Protein AF-A0AA40D146-F1 (afdb_monomer_lite)

Sequence (175 aa):
ENCFEEGPGHKHAVRRCFSRHPIPEIGFNPYRAQSDTSTKKLIKQPDTRPISQERLVTEAKGIYAGLVMVENKCIEVDNARNTQTGPNNTKLNNEQWQALIALHRTLLQEHHGFFLASQHPSASPALRRLASKYAIPARMWRQGIHSFLKLLRHRLPASLEHIYISPTSSVPLWQ

Foldseek 3Di:
DDPDDDDPDDPPLQPPPVDDDDDPPPDDDPDDDDDDPDPPPPDPPDPCDDDAQVNLSVNLVSLVVQLVVLLVVLVVVLVVLVVCLPPNNPDDDPVSVVVNVVSLVSNLVSLVSNQCSQPPPNYDPVSVCVNVVVVSVVSCCPRNPPSVVVSVVSNPPVPVVVVPPDPDDDDDDDD

pLDDT: mean 73.31, std 23.23, range [32.09, 97.44]

Organism: NCBI:txid92897

InterPro domains:
  IPR011990 Tetratricopeptide-like helical domain superfamily [SSF48452] (40-157)

Radius of gyration: 25.8 Å; chains: 1; bounding box: 73×67×61 Å

Secondary structure (DSSP, 8-state):
--S----S--SSGGGSSS---PPP------------------PPPP--PPPPHHHHHHHHHHHHHHHHHHHHHHHHHHHHHHHT-SSS--PPPHHHHHHHHHHHHHHHHHHHHHHHHHT-TT--HHHHHHHHHTTHHHHIIIIIIIHHHHHHHHHSGGGTTTTS----S------

Structure (mmCIF, N/CA/C/O backb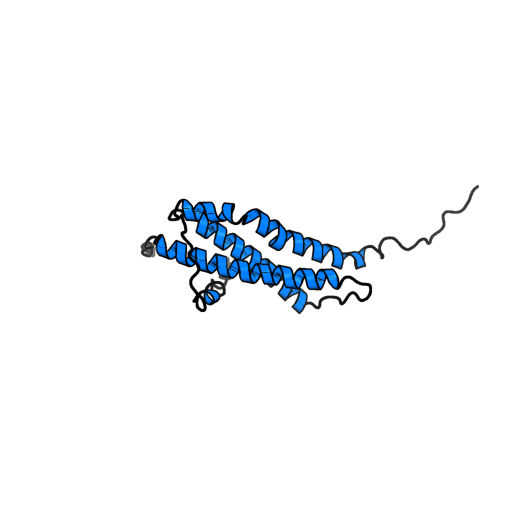one):
data_AF-A0AA40D146-F1
#
_entry.id   AF-A0AA40D146-F1
#
loop_
_atom_site.group_PDB
_atom_site.id
_atom_site.type_symbol
_atom_site.label_atom_id
_atom_site.label_alt_id
_atom_site.label_comp_id
_atom_site.label_asym_id
_atom_site.label_entity_id
_atom_site.label_seq_id
_atom_site.pdbx_PDB_ins_code
_atom_site.Cartn_x
_atom_site.Cartn_y
_atom_site.Cartn_z
_atom_site.occupancy
_atom_site.B_iso_or_equiv
_atom_site.auth_seq_id
_atom_site.auth_comp_id
_atom_site.auth_asym_id
_atom_site.auth_atom_id
_atom_site.pdbx_PDB_model_num
ATOM 1 N N . GLU A 1 1 ? -22.334 -4.235 12.662 1.00 37.56 1 GLU A N 1
ATOM 2 C CA . GLU A 1 1 ? -21.363 -4.267 11.549 1.00 37.56 1 GLU A CA 1
ATOM 3 C C . GLU A 1 1 ? -21.419 -2.962 10.741 1.00 37.56 1 GLU A C 1
ATOM 5 O O . GLU A 1 1 ? -22.249 -2.124 11.050 1.00 37.56 1 GLU A O 1
ATOM 10 N N . ASN A 1 2 ? -20.514 -2.783 9.772 1.00 41.66 2 ASN A N 1
ATOM 11 C CA . ASN A 1 2 ? -20.407 -1.671 8.804 1.00 41.66 2 ASN A CA 1
ATOM 12 C C . ASN A 1 2 ? -19.961 -0.290 9.332 1.00 41.66 2 ASN A C 1
ATOM 14 O O . ASN A 1 2 ? -20.716 0.671 9.382 1.00 41.66 2 ASN A O 1
ATOM 18 N N . CYS A 1 3 ? -18.661 -0.133 9.618 1.00 43.91 3 CYS A N 1
ATOM 19 C CA . CYS A 1 3 ? -18.059 1.197 9.848 1.00 43.91 3 CYS A CA 1
ATOM 20 C C . CYS A 1 3 ? -17.834 2.016 8.554 1.00 43.91 3 CYS A C 1
ATOM 22 O O . CYS A 1 3 ? -17.301 3.131 8.598 1.00 43.91 3 CYS A O 1
ATOM 24 N N . PHE A 1 4 ? -18.168 1.467 7.387 1.00 49.00 4 PHE A N 1
ATOM 25 C CA . PHE A 1 4 ? -17.732 1.994 6.101 1.00 49.00 4 PHE A CA 1
ATOM 26 C C . PHE A 1 4 ? -18.798 1.766 5.026 1.00 49.00 4 PHE A C 1
ATOM 28 O O . PHE A 1 4 ? -18.594 1.017 4.084 1.00 49.00 4 PHE A O 1
ATOM 35 N N . GLU A 1 5 ? -19.958 2.392 5.203 1.00 38.81 5 GLU A N 1
ATOM 36 C CA . GLU A 1 5 ? -20.894 2.590 4.093 1.00 38.81 5 GLU A CA 1
ATOM 37 C C . GLU A 1 5 ? -20.247 3.561 3.088 1.00 38.81 5 GLU A C 1
ATOM 39 O O . GLU A 1 5 ? -19.738 4.621 3.477 1.00 38.81 5 GLU A O 1
ATOM 44 N N . GLU A 1 6 ? -20.178 3.151 1.819 1.00 40.06 6 GLU A N 1
ATOM 45 C CA . GLU A 1 6 ? -19.564 3.910 0.728 1.00 40.06 6 GLU A CA 1
ATOM 46 C C . GLU A 1 6 ? -20.511 5.020 0.251 1.00 40.06 6 GLU A C 1
ATOM 48 O O . GLU A 1 6 ? -21.532 4.764 -0.380 1.00 40.06 6 GLU A O 1
ATOM 53 N N . GLY A 1 7 ? -20.172 6.272 0.565 1.00 35.50 7 GLY A N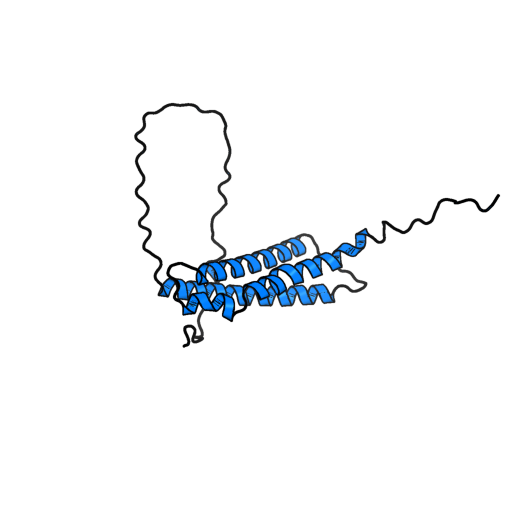 1
ATOM 54 C CA . GLY A 1 7 ? -20.853 7.462 0.053 1.00 35.50 7 GLY A CA 1
ATOM 55 C C . GLY A 1 7 ? -20.012 8.180 -1.014 1.00 35.50 7 GLY A C 1
ATOM 56 O O . GLY A 1 7 ? -18.784 8.240 -0.887 1.00 35.50 7 GLY A O 1
ATOM 57 N N . PRO A 1 8 ? -20.624 8.767 -2.059 1.00 41.94 8 PRO A N 1
ATOM 58 C CA . PRO A 1 8 ? -19.888 9.392 -3.149 1.00 41.94 8 PRO A CA 1
ATOM 59 C C . PRO A 1 8 ? -19.471 10.815 -2.759 1.00 41.94 8 PRO A C 1
ATOM 61 O O . PRO A 1 8 ? -20.278 11.741 -2.790 1.00 41.94 8 PRO A O 1
ATOM 64 N N . GLY A 1 9 ? -18.198 11.034 -2.414 1.00 45.12 9 GLY A N 1
ATOM 65 C CA . GLY A 1 9 ? -17.725 12.409 -2.216 1.00 45.12 9 GLY A CA 1
ATOM 66 C C . GLY A 1 9 ? -16.402 12.598 -1.487 1.00 45.12 9 GLY A C 1
ATOM 67 O O . GLY A 1 9 ? -16.356 13.326 -0.502 1.00 45.12 9 GLY A O 1
ATOM 68 N N . HIS A 1 10 ? -15.295 12.031 -1.971 1.00 45.38 10 HIS A N 1
ATOM 69 C CA . HIS A 1 10 ? -13.985 12.217 -1.324 1.00 45.38 10 HIS A CA 1
ATOM 70 C C . HIS A 1 10 ? -12.932 12.828 -2.254 1.00 45.38 10 HIS A C 1
ATOM 72 O O . HIS A 1 10 ? -11.822 12.334 -2.402 1.00 45.38 10 HIS A O 1
ATOM 78 N N . LYS A 1 11 ? -13.272 13.981 -2.845 1.00 38.59 11 LYS A N 1
ATOM 79 C CA . LYS A 1 11 ? -12.361 14.779 -3.694 1.00 38.59 11 LYS A CA 1
ATOM 80 C C . LYS A 1 11 ? -11.305 15.556 -2.883 1.00 38.59 11 LYS A C 1
ATOM 82 O O . LYS A 1 11 ? -10.324 16.032 -3.438 1.00 38.59 11 LYS A O 1
ATOM 87 N N . HIS A 1 12 ? -11.502 15.683 -1.565 1.00 34.84 12 HIS A N 1
ATOM 88 C CA . HIS A 1 12 ? -10.651 16.480 -0.668 1.00 34.84 12 HIS A CA 1
ATOM 89 C C . HIS A 1 12 ? -9.602 15.669 0.118 1.00 34.84 12 HIS A C 1
ATOM 91 O O . HIS A 1 12 ? -8.699 16.263 0.703 1.00 34.84 12 HIS A O 1
ATOM 97 N N . ALA A 1 13 ? -9.673 14.332 0.118 1.00 41.78 13 ALA A N 1
ATOM 98 C CA . ALA A 1 13 ? -8.754 13.488 0.893 1.00 41.78 13 ALA A CA 1
ATOM 99 C C . ALA A 1 13 ? -7.360 13.345 0.248 1.00 41.78 13 ALA A C 1
ATOM 101 O O . ALA A 1 13 ? -6.379 13.089 0.939 1.00 41.78 13 ALA A O 1
ATOM 102 N N . VAL A 1 14 ? -7.252 13.590 -1.062 1.00 44.19 14 VAL A N 1
ATOM 103 C CA . VAL A 1 14 ? -6.029 13.362 -1.857 1.00 44.19 14 VAL A CA 1
ATOM 104 C C . VAL A 1 14 ? -4.889 14.334 -1.498 1.00 44.19 14 VAL A C 1
ATOM 106 O O . VAL A 1 14 ? -3.730 14.087 -1.813 1.00 44.19 14 VAL A O 1
ATOM 109 N N . ARG A 1 15 ? -5.177 15.447 -0.806 1.00 36.78 15 ARG A N 1
ATOM 110 C CA . ARG A 1 15 ? -4.196 16.528 -0.587 1.00 36.78 15 ARG A CA 1
ATOM 111 C C . ARG A 1 15 ? -3.349 16.429 0.689 1.00 36.78 15 ARG A C 1
ATOM 113 O O . ARG A 1 15 ? -2.505 17.298 0.883 1.00 36.78 15 ARG A O 1
ATOM 120 N N . ARG A 1 16 ? -3.529 15.433 1.569 1.00 45.62 16 ARG A N 1
ATOM 121 C CA . ARG A 1 16 ? -2.828 15.422 2.877 1.00 45.62 16 ARG A CA 1
ATOM 122 C C . ARG A 1 16 ? -1.557 14.574 2.977 1.00 45.62 16 ARG A C 1
ATOM 124 O O . ARG A 1 16 ? -0.794 14.808 3.911 1.00 45.62 16 ARG A O 1
ATOM 131 N N . CYS A 1 17 ? -1.255 13.692 2.023 1.00 46.31 17 CYS A N 1
ATOM 132 C CA . CYS A 1 17 ? -0.009 12.906 2.074 1.00 46.31 17 CYS A CA 1
ATOM 133 C C . CYS A 1 17 ? 1.218 13.603 1.455 1.00 46.31 17 CYS A C 1
ATOM 135 O O . CYS A 1 17 ? 2.338 13.177 1.712 1.00 46.31 17 CYS A O 1
ATOM 137 N N . PHE A 1 18 ? 1.052 14.712 0.721 1.00 39.97 18 PHE A N 1
ATOM 138 C CA . PHE A 1 18 ? 2.177 15.418 0.079 1.00 39.97 18 PHE A CA 1
ATOM 139 C C . PHE A 1 18 ? 2.821 16.543 0.909 1.00 39.97 18 PHE A C 1
ATOM 141 O O . PHE A 1 18 ? 3.815 17.115 0.475 1.00 39.97 18 PHE A O 1
ATOM 148 N N . SER A 1 19 ? 2.323 16.831 2.117 1.00 39.31 19 SER A N 1
ATOM 149 C CA . SER A 1 19 ? 2.931 17.820 3.022 1.00 39.31 19 SER A CA 1
ATOM 150 C C . SER A 1 19 ? 3.174 17.228 4.407 1.00 39.31 19 SER A C 1
ATOM 152 O O . SER A 1 19 ? 2.454 17.514 5.361 1.00 39.31 19 SER A O 1
ATOM 154 N N . ARG A 1 20 ? 4.230 16.424 4.542 1.00 37.25 20 ARG A N 1
ATOM 155 C CA . ARG A 1 20 ? 4.942 16.294 5.820 1.00 37.25 20 ARG A CA 1
ATOM 156 C C . ARG A 1 20 ? 6.396 16.692 5.605 1.00 37.25 20 ARG A C 1
ATOM 158 O O . ARG A 1 20 ? 7.185 15.885 5.146 1.00 37.25 20 ARG A O 1
ATOM 165 N N . HIS A 1 21 ? 6.646 17.958 5.934 1.00 39.00 21 HIS A N 1
ATOM 166 C CA . HIS A 1 21 ? 7.872 18.576 6.449 1.00 39.00 21 HIS A CA 1
ATOM 167 C C . HIS A 1 21 ? 9.223 18.286 5.752 1.00 39.00 21 HIS A C 1
ATOM 169 O O . HIS A 1 21 ? 9.620 17.130 5.629 1.00 39.00 21 HIS A O 1
ATOM 175 N N . PRO A 1 22 ? 10.000 19.333 5.397 1.00 32.09 22 PRO A N 1
ATOM 176 C CA . PRO A 1 22 ? 11.419 19.178 5.090 1.00 32.09 22 PRO A CA 1
ATOM 177 C C . PRO A 1 22 ? 12.143 18.540 6.281 1.00 32.09 22 PRO A C 1
ATOM 179 O O . PRO A 1 22 ? 11.891 18.900 7.433 1.00 32.09 22 PRO A O 1
ATOM 182 N N . ILE A 1 23 ? 13.043 17.599 6.000 1.00 39.03 23 ILE A N 1
ATOM 183 C CA . ILE A 1 23 ? 14.016 17.086 6.969 1.00 39.03 23 ILE A CA 1
ATOM 184 C C . ILE A 1 23 ? 14.867 18.289 7.417 1.00 39.03 23 ILE A C 1
ATOM 186 O O . ILE A 1 23 ? 15.406 18.969 6.543 1.00 39.03 23 ILE A O 1
ATOM 190 N N . PRO A 1 24 ? 15.001 18.601 8.720 1.00 35.50 24 PRO A N 1
ATOM 191 C CA . PRO A 1 24 ? 15.963 19.606 9.145 1.00 35.50 24 PRO A CA 1
ATOM 192 C C . PRO A 1 24 ? 17.362 19.049 8.878 1.00 35.50 24 PRO A C 1
ATOM 194 O O . PRO A 1 24 ? 17.735 18.027 9.456 1.00 35.50 24 PRO A O 1
ATOM 197 N N . GLU A 1 25 ? 18.128 19.695 8.000 1.00 32.53 25 GLU A N 1
ATOM 198 C CA . GLU A 1 25 ? 19.556 19.419 7.887 1.00 32.53 25 GLU A CA 1
ATOM 199 C C . GLU A 1 25 ? 20.230 19.809 9.205 1.00 32.53 25 GLU A C 1
ATOM 201 O O . GLU A 1 25 ? 20.337 20.985 9.557 1.00 32.53 25 GLU A O 1
ATOM 206 N N . ILE A 1 26 ? 20.646 18.804 9.974 1.00 43.25 26 ILE A N 1
ATOM 207 C CA . ILE A 1 26 ? 21.436 19.004 11.185 1.00 43.25 26 ILE A CA 1
ATOM 208 C C . ILE A 1 26 ? 22.868 19.301 10.736 1.00 43.25 26 ILE A C 1
ATOM 210 O O . ILE A 1 26 ? 23.695 18.402 10.591 1.00 43.25 26 ILE A O 1
ATOM 214 N N . GLY A 1 27 ? 23.158 20.580 10.505 1.00 34.62 27 GLY A N 1
ATOM 215 C CA . GLY A 1 27 ? 24.525 21.076 10.425 1.00 34.62 27 GLY A CA 1
ATOM 216 C C . GLY A 1 27 ? 25.188 20.967 11.799 1.00 34.62 27 GLY A C 1
ATOM 217 O O . GLY A 1 27 ? 24.915 21.766 12.693 1.00 34.62 27 GLY A O 1
ATOM 218 N N . PHE A 1 28 ? 26.051 19.969 11.984 1.00 34.66 28 PHE A N 1
ATOM 219 C CA . PHE A 1 28 ? 26.933 19.876 13.147 1.00 34.66 28 PHE A CA 1
ATOM 220 C C . PHE A 1 28 ? 28.045 20.929 13.023 1.00 34.66 28 PHE A C 1
ATOM 222 O O . PHE A 1 28 ? 28.952 20.782 12.209 1.00 34.66 28 PHE A O 1
ATOM 229 N N . ASN A 1 29 ? 27.995 21.983 13.843 1.00 42.66 29 ASN A N 1
ATOM 230 C CA . ASN A 1 29 ? 29.124 22.893 14.056 1.00 42.66 29 ASN A CA 1
ATOM 231 C C . ASN A 1 29 ? 29.764 22.585 15.427 1.00 42.66 29 ASN A C 1
ATOM 233 O O . ASN A 1 29 ? 29.107 22.804 16.447 1.00 42.66 29 ASN A O 1
ATOM 237 N N . PRO A 1 30 ? 31.005 22.064 15.491 1.00 41.25 30 PRO A N 1
ATOM 238 C CA . PRO A 1 30 ? 31.564 21.518 16.727 1.00 41.25 30 PRO A CA 1
ATOM 239 C C . PRO A 1 30 ? 32.221 22.535 17.677 1.00 41.25 30 PRO A C 1
ATOM 241 O O . PRO A 1 30 ? 32.825 22.111 18.658 1.00 41.25 30 PRO A O 1
ATOM 244 N N . TYR A 1 31 ? 32.093 23.855 17.482 1.00 38.66 31 TYR A N 1
ATOM 245 C CA . TYR A 1 31 ? 32.733 24.821 18.390 1.00 38.66 31 TYR A CA 1
ATOM 246 C C . TYR A 1 31 ? 31.865 26.038 18.724 1.00 38.66 31 TYR A C 1
ATOM 248 O O . TYR A 1 31 ? 31.930 27.060 18.046 1.00 38.66 31 TYR A O 1
ATOM 256 N N . ARG A 1 32 ? 31.133 25.976 19.846 1.00 36.38 32 ARG A N 1
ATOM 257 C CA . ARG A 1 32 ? 30.944 27.142 20.730 1.00 36.38 32 ARG A CA 1
ATOM 258 C C . ARG A 1 32 ? 30.555 26.707 22.143 1.00 36.38 32 ARG A C 1
ATOM 260 O O . ARG A 1 32 ? 29.392 26.453 22.438 1.00 36.38 32 ARG A O 1
ATOM 267 N N . ALA A 1 33 ? 31.548 26.654 23.024 1.00 46.97 33 ALA A N 1
ATOM 268 C CA . ALA A 1 33 ? 31.326 26.707 24.460 1.00 46.97 33 ALA A CA 1
ATOM 269 C C . ALA A 1 33 ? 31.005 28.161 24.835 1.00 46.97 33 ALA A C 1
ATOM 271 O O . ALA A 1 33 ? 31.858 29.034 24.695 1.00 46.97 33 ALA A O 1
ATOM 272 N N . GLN A 1 34 ? 29.782 28.427 25.286 1.00 40.94 34 GLN A N 1
ATOM 273 C CA . GLN A 1 34 ? 29.458 29.629 26.050 1.00 40.94 34 GLN A CA 1
ATOM 274 C C . GLN A 1 34 ? 28.403 29.263 27.092 1.00 40.94 34 GLN A C 1
ATOM 276 O O . GLN A 1 34 ? 27.275 28.885 26.786 1.00 40.94 34 GLN A O 1
ATOM 281 N N . SER A 1 35 ? 28.862 29.281 28.337 1.00 46.44 35 SER A N 1
ATOM 282 C CA . SER A 1 35 ? 28.088 29.161 29.556 1.00 46.44 35 SER A CA 1
ATOM 283 C C . SER A 1 35 ? 27.254 30.422 29.749 1.00 46.44 35 SER A C 1
ATOM 285 O O . SER A 1 35 ? 27.794 31.433 30.182 1.00 46.44 35 SER A O 1
ATOM 287 N N . ASP A 1 36 ? 25.954 30.333 29.491 1.00 38.50 36 ASP A N 1
ATOM 288 C CA . ASP A 1 36 ? 24.986 31.284 30.023 1.00 38.50 36 ASP A CA 1
ATOM 289 C C . ASP A 1 36 ? 24.010 30.523 30.912 1.00 38.50 36 ASP A C 1
ATOM 291 O O . ASP A 1 36 ? 23.286 29.621 30.479 1.00 38.50 36 ASP A O 1
ATOM 295 N N . THR A 1 37 ? 24.002 30.898 32.188 1.00 47.81 37 THR A N 1
ATOM 296 C CA . THR A 1 37 ? 22.999 30.569 33.201 1.00 47.81 37 THR A CA 1
ATOM 297 C C . THR A 1 37 ? 21.665 31.230 32.844 1.00 47.81 37 THR A C 1
ATOM 299 O O . THR A 1 37 ? 21.107 32.030 33.586 1.00 47.81 37 THR A O 1
ATOM 302 N N . SER A 1 38 ? 21.136 30.894 31.671 1.00 47.91 38 SER A N 1
ATOM 303 C CA . SER A 1 38 ? 19.799 31.257 31.238 1.00 47.91 38 SER A CA 1
ATOM 304 C C . SER A 1 38 ? 18.877 30.127 31.663 1.00 47.91 38 SER A C 1
ATOM 306 O O . SER A 1 38 ? 19.000 28.985 31.214 1.00 47.91 38 SER A O 1
ATOM 308 N N . THR A 1 39 ? 18.010 30.433 32.621 1.00 49.72 39 THR A N 1
ATOM 309 C CA . THR A 1 39 ? 16.892 29.608 33.076 1.00 49.72 39 THR A CA 1
ATOM 310 C C . THR A 1 39 ? 16.352 28.764 31.922 1.00 49.72 39 THR A C 1
ATOM 312 O O . THR A 1 39 ? 15.783 29.298 30.971 1.00 49.72 39 THR A O 1
ATOM 315 N N . LYS A 1 40 ? 16.527 27.434 31.995 1.00 60.31 40 LYS A N 1
ATOM 316 C CA . LYS A 1 40 ? 15.869 26.481 31.090 1.00 60.31 40 LYS A CA 1
ATOM 317 C C . LYS A 1 40 ? 14.364 26.642 31.284 1.00 60.31 40 LYS A C 1
ATOM 319 O O . LYS A 1 40 ? 13.760 25.986 32.128 1.00 60.31 40 LYS A O 1
ATOM 324 N N . LYS A 1 41 ? 13.771 27.585 30.556 1.00 61.62 41 LYS A N 1
ATOM 325 C CA . LYS A 1 41 ? 12.343 27.870 30.560 1.00 61.62 41 LYS A CA 1
ATOM 326 C C . LYS A 1 41 ? 11.680 26.615 30.012 1.00 61.62 41 LYS A C 1
ATOM 328 O O . LYS A 1 41 ? 11.737 26.358 28.814 1.00 61.62 41 LYS A O 1
ATOM 333 N N . LEU A 1 42 ? 11.147 25.786 30.908 1.00 74.19 42 LEU A N 1
ATOM 334 C CA . LEU A 1 42 ? 10.421 24.579 30.541 1.00 74.19 42 LEU A CA 1
ATOM 335 C C . LEU A 1 42 ? 9.267 25.009 29.630 1.00 74.19 42 LEU A C 1
ATOM 337 O O . LEU A 1 42 ? 8.320 25.663 30.070 1.00 74.19 42 LEU A O 1
ATOM 341 N N . ILE A 1 43 ? 9.387 24.711 28.338 1.00 69.94 43 ILE A N 1
ATOM 342 C CA . ILE A 1 43 ? 8.313 24.915 27.372 1.00 69.94 43 ILE A CA 1
ATOM 343 C C . ILE A 1 43 ? 7.221 23.928 27.785 1.00 69.94 43 ILE A C 1
ATOM 345 O O 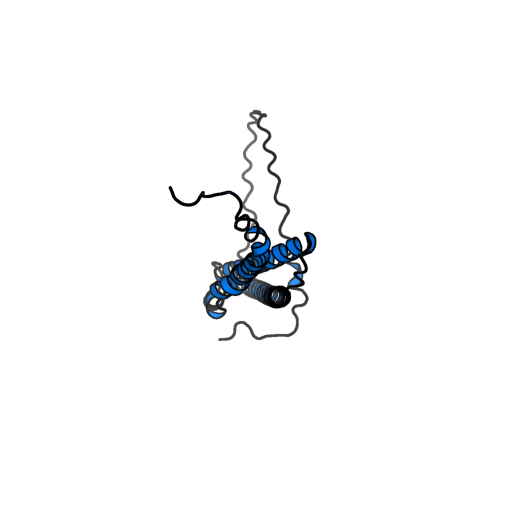. ILE A 1 43 ? 7.451 22.718 27.802 1.00 69.94 43 ILE A O 1
ATOM 349 N N . LYS A 1 44 ? 6.052 24.442 28.184 1.00 73.38 44 LYS A N 1
ATOM 350 C CA . LYS A 1 44 ? 4.887 23.600 28.480 1.00 73.38 44 LYS A CA 1
ATOM 351 C C . LYS A 1 44 ? 4.612 22.718 27.265 1.00 73.38 44 LYS A C 1
ATOM 353 O O . LYS A 1 44 ? 4.685 23.211 26.138 1.00 73.38 44 LYS A O 1
ATOM 358 N N . GLN A 1 45 ? 4.305 21.438 27.494 1.00 63.75 45 GLN A N 1
ATOM 359 C CA . GLN A 1 45 ? 3.841 20.570 26.415 1.00 63.75 45 GLN A CA 1
ATOM 360 C C . GLN A 1 45 ? 2.732 21.309 25.647 1.00 63.75 45 GLN A C 1
ATOM 362 O O . GLN A 1 45 ? 1.812 21.826 26.290 1.00 63.75 45 GLN A O 1
ATOM 367 N N . PRO A 1 46 ? 2.825 21.408 24.308 1.00 64.00 46 PRO A N 1
ATOM 368 C CA . PRO A 1 46 ? 1.713 21.887 23.506 1.00 64.00 46 PRO A CA 1
ATOM 369 C C . PRO A 1 46 ? 0.493 21.045 23.860 1.00 64.00 46 PRO A C 1
ATOM 371 O O . PRO A 1 46 ? 0.615 19.829 24.011 1.00 64.00 46 PRO A O 1
ATOM 374 N N . ASP A 1 47 ? -0.657 21.688 24.016 1.00 54.81 47 ASP A N 1
ATOM 375 C CA . ASP A 1 47 ? -1.894 21.008 24.377 1.00 54.81 47 ASP A CA 1
ATOM 376 C C . ASP A 1 47 ? -2.261 20.008 23.266 1.00 54.81 47 ASP A C 1
ATOM 378 O O . ASP A 1 47 ? -2.783 20.364 22.204 1.00 54.81 47 ASP A O 1
ATOM 382 N N . THR A 1 48 ? -1.889 18.742 23.463 1.00 62.31 48 THR A N 1
ATOM 383 C CA . THR A 1 48 ? -2.149 17.663 22.512 1.00 62.31 48 THR A CA 1
ATOM 384 C C . THR A 1 48 ? -3.521 17.106 22.828 1.00 62.31 48 THR A C 1
ATOM 386 O O . THR A 1 48 ? -3.669 16.075 23.480 1.00 62.31 48 THR A O 1
ATOM 389 N N . ARG A 1 49 ? -4.560 17.812 22.367 1.00 62.19 49 ARG A N 1
ATOM 390 C CA . ARG A 1 49 ? -5.926 17.280 22.423 1.00 62.19 49 ARG A CA 1
ATOM 391 C C . ARG A 1 49 ? -5.910 15.856 21.847 1.00 62.19 49 ARG A C 1
ATOM 393 O O . ARG A 1 49 ? -5.478 15.694 20.699 1.00 62.19 49 ARG A O 1
ATOM 400 N N . PRO A 1 50 ? -6.341 14.830 22.603 1.00 67.69 50 PRO A N 1
ATOM 401 C CA . PRO A 1 50 ? -6.303 13.456 22.124 1.00 67.69 50 PRO A CA 1
ATOM 402 C C . PRO A 1 50 ? -7.113 13.331 20.827 1.00 67.69 50 PRO A C 1
ATOM 404 O O . PRO A 1 50 ? -8.190 13.915 20.691 1.00 67.69 50 PRO A O 1
ATOM 407 N N . ILE A 1 51 ? -6.581 12.595 19.843 1.00 79.44 51 ILE A N 1
ATOM 408 C CA . ILE A 1 51 ? -7.277 12.339 18.574 1.00 79.44 51 ILE A CA 1
ATOM 409 C C . ILE A 1 51 ? -8.610 11.648 18.875 1.00 79.44 51 ILE A C 1
ATOM 411 O O . ILE A 1 51 ? -8.635 10.578 19.490 1.00 79.44 51 ILE A O 1
ATOM 415 N N . SER A 1 52 ? -9.712 12.250 18.418 1.00 85.50 52 SER A N 1
ATOM 416 C CA . SER A 1 52 ? -11.036 11.642 18.527 1.00 85.50 52 SER A CA 1
ATOM 417 C C . SER A 1 52 ? -11.148 10.419 17.616 1.00 85.50 52 SER A C 1
ATOM 419 O O . SER A 1 52 ? -10.569 10.368 16.526 1.00 85.50 52 SER A O 1
ATOM 421 N N . GLN A 1 53 ? -11.928 9.430 18.051 1.00 87.44 53 GLN A N 1
ATOM 422 C CA . GLN A 1 53 ? -12.133 8.195 17.294 1.00 87.44 53 GLN A CA 1
ATOM 423 C C . GLN A 1 53 ? -12.754 8.459 15.913 1.00 87.44 53 GLN A C 1
ATOM 425 O O . GLN A 1 53 ? -12.358 7.840 14.932 1.00 87.44 53 GLN A O 1
ATOM 430 N N . GLU A 1 54 ? -13.689 9.404 15.811 1.00 88.44 54 GLU A N 1
ATOM 431 C CA . GLU A 1 54 ? -14.322 9.790 14.543 1.00 88.44 54 GLU A CA 1
ATOM 432 C C . GLU A 1 54 ? -13.313 10.379 13.546 1.00 88.44 54 GLU A C 1
ATOM 434 O O . GLU A 1 54 ? -13.296 10.016 12.364 1.00 88.44 54 GLU A O 1
ATOM 439 N N . ARG A 1 55 ? -12.410 11.240 14.034 1.00 90.56 55 ARG A N 1
ATOM 440 C CA . ARG A 1 55 ? -11.334 11.803 13.216 1.00 90.56 55 ARG A CA 1
ATOM 441 C C . ARG A 1 55 ? -10.386 10.709 12.743 1.00 90.56 55 ARG A C 1
ATOM 443 O O . ARG A 1 55 ? -10.012 10.706 11.575 1.00 90.56 55 ARG A O 1
ATOM 450 N N . LEU A 1 56 ? -10.022 9.781 13.626 1.00 92.31 56 LEU A N 1
ATOM 451 C CA . LEU A 1 56 ? -9.174 8.646 13.275 1.00 92.31 56 LEU A CA 1
ATOM 452 C C . LEU A 1 56 ? -9.827 7.757 12.213 1.00 92.31 56 LEU A C 1
ATOM 454 O O . LEU A 1 56 ? -9.156 7.353 11.270 1.00 92.31 56 LEU A O 1
ATOM 458 N N . VAL A 1 57 ? -11.129 7.482 12.340 1.00 92.44 57 VAL A N 1
ATOM 459 C CA . VAL A 1 57 ? -11.880 6.734 11.327 1.00 92.44 57 VAL A CA 1
ATOM 460 C C . VAL A 1 57 ? -11.812 7.466 9.994 1.00 92.44 57 VAL A C 1
ATOM 462 O O . VAL A 1 57 ? -11.421 6.852 9.010 1.00 92.44 57 VAL A O 1
ATOM 465 N N . THR A 1 58 ? -12.121 8.764 9.971 1.00 93.19 58 THR A N 1
ATOM 466 C CA . THR A 1 58 ? -12.076 9.601 8.759 1.00 93.19 58 THR A CA 1
ATOM 467 C C . THR A 1 58 ? -10.696 9.590 8.102 1.00 93.19 58 THR A C 1
ATOM 469 O O . THR A 1 58 ? -10.590 9.421 6.889 1.00 93.19 58 THR A O 1
ATOM 472 N N . GLU A 1 59 ? -9.635 9.709 8.897 1.00 92.00 59 GLU A N 1
ATOM 473 C CA . GLU A 1 59 ? -8.256 9.657 8.410 1.00 92.00 59 GLU A CA 1
ATOM 474 C C . GLU A 1 59 ? -7.918 8.274 7.839 1.00 92.00 59 GLU A C 1
ATOM 476 O O . GLU A 1 59 ? -7.443 8.171 6.710 1.00 92.00 59 GLU A O 1
ATOM 481 N N . ALA A 1 60 ? -8.240 7.198 8.564 1.00 93.88 60 ALA A N 1
ATOM 482 C CA . ALA A 1 60 ? -8.045 5.832 8.087 1.00 93.88 60 ALA A CA 1
ATOM 483 C C . ALA A 1 60 ? -8.822 5.572 6.788 1.00 93.88 60 ALA A C 1
ATOM 485 O O . ALA A 1 60 ? -8.334 4.837 5.926 1.00 93.88 60 ALA A O 1
ATOM 486 N N . LYS A 1 61 ? -9.995 6.206 6.616 1.00 94.44 61 LYS A N 1
ATOM 487 C CA . LYS A 1 61 ? -10.747 6.135 5.361 1.00 94.44 61 LYS A CA 1
ATOM 488 C C . LYS A 1 61 ? -9.980 6.764 4.205 1.00 94.44 61 LYS A C 1
ATOM 490 O O . LYS A 1 61 ? -9.849 6.153 3.147 1.00 94.44 61 LYS A O 1
ATOM 495 N N . GLY A 1 62 ? -9.473 7.976 4.426 1.00 94.56 62 GLY A N 1
ATOM 496 C CA . GLY A 1 62 ? -8.698 8.719 3.438 1.00 94.56 62 GLY A CA 1
ATOM 497 C C . GLY A 1 62 ? -7.426 7.983 3.026 1.00 94.56 62 GLY A C 1
ATOM 498 O O . GLY A 1 62 ? -7.174 7.837 1.832 1.00 94.56 62 GLY A O 1
ATOM 499 N N . ILE A 1 63 ? -6.680 7.453 4.000 1.00 94.88 63 ILE A N 1
ATOM 500 C CA . ILE A 1 63 ? -5.461 6.676 3.743 1.00 94.88 63 ILE A CA 1
ATOM 501 C C . ILE A 1 63 ? -5.791 5.406 2.952 1.00 94.88 63 ILE A C 1
ATOM 503 O O 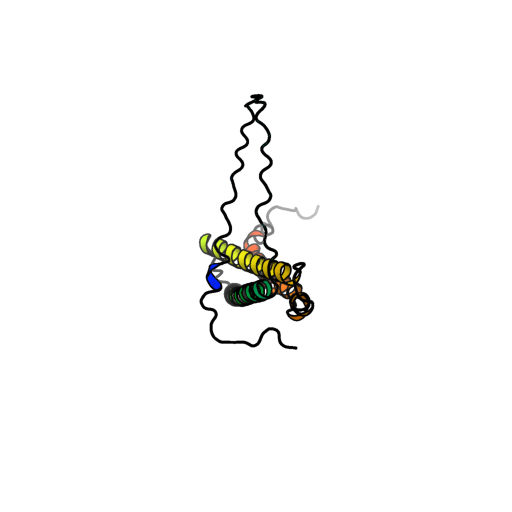. ILE A 1 63 ? -5.109 5.090 1.987 1.00 94.88 63 ILE A O 1
ATOM 507 N N . TYR A 1 64 ? -6.859 4.679 3.303 1.00 96.81 64 TYR A N 1
ATOM 508 C CA . TYR A 1 64 ? -7.240 3.480 2.551 1.00 96.81 64 TYR A CA 1
ATOM 509 C C . TYR A 1 64 ? -7.614 3.791 1.097 1.00 96.81 64 TYR A C 1
ATOM 511 O O . TYR A 1 64 ? -7.206 3.069 0.189 1.00 96.81 64 TYR A O 1
ATOM 519 N N . ALA A 1 65 ? -8.349 4.882 0.862 1.00 96.31 65 ALA A N 1
ATOM 520 C CA . ALA A 1 65 ? -8.667 5.329 -0.490 1.00 96.31 65 ALA A CA 1
ATOM 521 C C . ALA A 1 65 ? -7.393 5.691 -1.278 1.00 96.31 65 ALA A C 1
ATOM 523 O O . ALA A 1 65 ? -7.232 5.252 -2.417 1.00 96.31 65 ALA A O 1
ATOM 524 N N . GLY A 1 66 ? -6.465 6.431 -0.658 1.00 94.88 66 GLY A N 1
ATOM 525 C CA . GLY A 1 66 ? -5.142 6.735 -1.216 1.00 94.88 66 GLY A CA 1
ATOM 526 C C . GLY A 1 66 ? -4.360 5.475 -1.577 1.00 94.88 66 GLY A C 1
ATOM 527 O O . GLY A 1 66 ? -3.918 5.320 -2.715 1.00 94.88 66 GLY A O 1
ATOM 528 N N . LEU A 1 67 ? -4.283 4.536 -0.636 1.00 96.38 67 LEU A N 1
ATOM 529 C CA . LEU A 1 67 ? -3.631 3.247 -0.805 1.00 96.38 67 LEU A CA 1
ATOM 530 C C . LEU A 1 67 ? -4.157 2.483 -2.025 1.00 96.38 67 LEU A C 1
ATOM 532 O O . LEU A 1 67 ? -3.365 2.019 -2.838 1.00 96.38 67 LEU A O 1
ATOM 536 N N . VAL A 1 68 ? -5.479 2.343 -2.162 1.00 96.44 68 VAL A N 1
ATOM 537 C CA . VAL A 1 68 ? -6.086 1.602 -3.281 1.00 96.44 68 VAL A CA 1
ATOM 538 C C . VAL A 1 68 ? -5.775 2.268 -4.623 1.00 96.44 68 VAL A C 1
ATOM 540 O O . VAL A 1 68 ? -5.449 1.573 -5.584 1.00 96.44 68 VAL A O 1
ATOM 543 N N . MET A 1 69 ? -5.813 3.602 -4.699 1.00 96.31 69 MET A N 1
ATOM 544 C CA . MET A 1 69 ? -5.458 4.323 -5.928 1.00 96.31 69 MET A CA 1
ATOM 545 C C . MET A 1 69 ? -4.001 4.081 -6.334 1.00 96.31 69 MET A C 1
ATOM 547 O O . MET A 1 69 ? -3.725 3.781 -7.496 1.00 96.31 69 MET A O 1
ATOM 551 N N . VAL A 1 70 ? -3.071 4.197 -5.383 1.00 96.81 70 VAL A N 1
ATOM 552 C CA . VAL A 1 70 ? -1.640 4.004 -5.648 1.00 96.81 70 VAL A CA 1
ATOM 553 C C . VAL A 1 70 ? -1.337 2.539 -5.975 1.00 96.81 70 VAL A C 1
ATOM 555 O O . VAL A 1 70 ? -0.580 2.277 -6.905 1.00 96.81 70 VAL A O 1
ATOM 558 N N . GLU A 1 71 ? -1.965 1.581 -5.286 1.00 97.25 71 GLU A N 1
ATOM 559 C CA . GLU A 1 71 ? -1.778 0.148 -5.553 1.00 97.25 71 GLU A CA 1
ATOM 560 C C . GLU A 1 71 ? -2.236 -0.225 -6.966 1.00 97.25 71 GLU A C 1
ATOM 562 O O . GLU A 1 71 ? -1.487 -0.865 -7.705 1.00 97.25 71 GLU A O 1
ATOM 567 N N . ASN A 1 72 ? -3.422 0.233 -7.377 1.00 97.00 72 ASN A N 1
ATOM 568 C CA . ASN A 1 72 ? -3.909 0.021 -8.739 1.00 97.00 72 ASN A CA 1
ATOM 569 C C . ASN A 1 72 ? -2.937 0.603 -9.770 1.00 97.00 72 ASN A C 1
ATOM 571 O O . ASN A 1 72 ? -2.680 -0.026 -10.800 1.00 97.00 72 ASN A O 1
ATOM 575 N N . LYS A 1 73 ? -2.343 1.768 -9.474 1.00 96.81 73 LYS A N 1
ATOM 576 C CA . LYS A 1 73 ? -1.358 2.371 -10.369 1.00 96.81 73 LYS A CA 1
ATOM 577 C C . LYS A 1 73 ? -0.057 1.572 -10.444 1.00 96.81 73 LYS A C 1
ATOM 579 O O . LYS A 1 73 ? 0.471 1.409 -11.542 1.00 96.81 73 LYS A O 1
ATOM 584 N N . CYS A 1 74 ? 0.440 1.047 -9.321 1.00 95.81 74 CYS A N 1
ATOM 585 C CA . CYS A 1 74 ? 1.584 0.130 -9.307 1.00 95.81 74 CYS A CA 1
ATOM 586 C C . CYS A 1 74 ? 1.320 -1.097 -10.183 1.00 95.81 74 CYS A C 1
ATOM 588 O O . CYS A 1 74 ? 2.132 -1.401 -11.048 1.00 95.81 74 CYS A O 1
ATOM 590 N N . ILE A 1 75 ? 0.166 -1.753 -10.018 1.00 94.88 75 ILE A N 1
ATOM 591 C CA . ILE A 1 75 ? -0.198 -2.955 -10.784 1.00 94.88 75 ILE A CA 1
ATOM 592 C C . ILE A 1 75 ? -0.215 -2.670 -12.291 1.00 94.88 75 ILE A C 1
ATOM 594 O O . ILE A 1 75 ? 0.362 -3.426 -13.070 1.00 94.88 75 ILE A O 1
ATOM 598 N N . GLU A 1 76 ? -0.860 -1.580 -12.709 1.00 95.06 76 GLU A N 1
ATOM 599 C CA . GLU A 1 76 ? -0.934 -1.169 -14.116 1.00 95.06 76 GLU A CA 1
ATOM 600 C C . GLU A 1 76 ? 0.467 -0.965 -14.715 1.00 95.06 76 GLU A C 1
ATOM 602 O O . GLU A 1 76 ? 0.800 -1.531 -15.760 1.00 95.06 76 GLU A O 1
ATOM 607 N N . VAL A 1 77 ? 1.306 -0.184 -14.026 1.00 93.00 77 VAL A N 1
ATOM 608 C CA . VAL A 1 77 ? 2.653 0.173 -14.484 1.00 93.00 77 VAL A CA 1
ATOM 609 C C . VAL A 1 77 ? 3.584 -1.043 -14.491 1.00 93.00 77 VAL A C 1
ATOM 611 O O . VAL A 1 77 ? 4.316 -1.239 -15.466 1.00 93.00 77 VAL A O 1
ATOM 614 N N . ASP A 1 78 ? 3.544 -1.880 -13.454 1.00 91.62 78 ASP A N 1
ATOM 615 C CA . ASP A 1 78 ? 4.358 -3.094 -13.352 1.00 91.62 78 ASP A CA 1
ATOM 616 C C . ASP A 1 78 ? 3.982 -4.115 -14.424 1.00 91.62 78 ASP A C 1
ATOM 618 O O . ASP A 1 78 ? 4.863 -4.708 -15.051 1.00 91.62 78 ASP A O 1
ATOM 622 N N . ASN A 1 79 ? 2.686 -4.311 -14.680 1.00 90.31 79 ASN A N 1
ATOM 623 C CA . ASN A 1 79 ? 2.218 -5.227 -15.717 1.00 90.31 79 ASN A CA 1
ATOM 624 C C . ASN A 1 79 ? 2.669 -4.767 -17.103 1.00 90.31 79 ASN A C 1
ATOM 626 O O . ASN A 1 79 ? 3.275 -5.556 -17.829 1.00 90.31 79 ASN A O 1
ATOM 630 N N . ALA A 1 80 ? 2.469 -3.486 -17.435 1.00 89.06 80 ALA A N 1
ATOM 631 C CA . ALA A 1 80 ? 2.903 -2.923 -18.713 1.00 89.06 80 ALA A CA 1
ATOM 632 C C . ALA A 1 80 ? 4.417 -3.101 -18.930 1.00 89.06 80 ALA A C 1
ATOM 634 O O . ALA A 1 80 ? 4.872 -3.481 -20.012 1.00 89.06 80 ALA A O 1
ATOM 635 N N . ARG A 1 81 ? 5.215 -2.891 -17.879 1.00 85.94 81 ARG A N 1
ATOM 636 C CA . ARG A 1 81 ? 6.679 -2.994 -17.947 1.00 85.94 81 ARG A CA 1
ATOM 637 C C . ARG A 1 81 ? 7.188 -4.428 -17.964 1.00 85.94 81 ARG A C 1
ATOM 639 O O . ARG A 1 81 ? 8.219 -4.680 -18.587 1.00 85.94 81 ARG A O 1
ATOM 646 N N . ASN A 1 82 ? 6.482 -5.357 -17.324 1.00 80.62 82 ASN A N 1
ATOM 647 C CA . ASN A 1 82 ? 6.789 -6.783 -17.392 1.00 80.62 82 ASN A CA 1
ATOM 648 C C . ASN A 1 82 ? 6.476 -7.354 -18.785 1.00 80.62 82 ASN A C 1
ATOM 650 O O . ASN A 1 82 ? 7.250 -8.167 -19.287 1.00 80.62 82 ASN A O 1
ATOM 654 N N . THR A 1 83 ? 5.411 -6.897 -19.457 1.00 77.62 83 THR A N 1
ATOM 655 C CA . THR A 1 83 ? 5.091 -7.330 -20.833 1.00 77.62 83 THR A CA 1
ATOM 656 C C . THR A 1 83 ? 6.052 -6.767 -21.883 1.00 77.62 83 THR A C 1
ATOM 658 O O . THR A 1 83 ? 6.280 -7.391 -22.912 1.00 77.62 83 THR A O 1
ATOM 661 N N . GLN A 1 84 ? 6.682 -5.622 -21.608 1.00 71.94 84 GLN A N 1
ATOM 662 C CA . GLN A 1 84 ? 7.678 -4.980 -22.480 1.00 71.94 84 GLN A CA 1
ATOM 663 C C . GLN A 1 84 ? 9.077 -5.630 -22.419 1.00 71.94 84 GLN A C 1
ATOM 665 O O . GLN A 1 84 ? 10.052 -5.045 -22.886 1.00 71.94 84 GLN A O 1
ATOM 670 N N . THR A 1 85 ? 9.210 -6.827 -21.841 1.00 60.56 85 THR A N 1
ATOM 671 C CA . THR A 1 85 ? 10.495 -7.541 -21.678 1.00 60.56 85 THR A CA 1
ATOM 672 C C . THR A 1 85 ? 10.832 -8.441 -22.885 1.00 60.56 85 THR A C 1
ATOM 674 O O . THR A 1 85 ? 11.469 -9.479 -22.735 1.00 60.56 85 THR A O 1
ATOM 677 N N . GLY A 1 86 ? 10.371 -8.076 -24.087 1.00 58.25 86 GLY A N 1
ATOM 678 C CA . GLY A 1 86 ? 10.729 -8.750 -25.343 1.00 58.25 86 GLY A CA 1
ATOM 679 C C . GLY A 1 86 ? 12.111 -8.329 -25.881 1.00 58.25 86 GLY A C 1
ATOM 680 O O . GLY A 1 86 ? 12.757 -7.467 -25.284 1.00 58.25 86 GLY A O 1
ATOM 681 N N . PRO A 1 87 ? 12.561 -8.875 -27.031 1.00 54.06 87 PRO A N 1
ATOM 682 C CA . PRO A 1 87 ? 13.876 -8.583 -27.629 1.00 54.06 87 PRO A CA 1
ATOM 683 C C . PRO A 1 87 ? 14.107 -7.091 -27.935 1.00 54.06 87 PRO A C 1
ATOM 685 O O . PRO A 1 87 ? 15.246 -6.639 -27.995 1.00 54.06 87 PRO A O 1
ATOM 688 N N . ASN A 1 88 ? 13.035 -6.298 -28.019 1.00 52.66 88 ASN A N 1
ATOM 689 C CA . ASN A 1 88 ? 13.069 -4.837 -28.093 1.00 52.66 88 ASN A CA 1
ATOM 690 C C . ASN A 1 88 ? 13.014 -4.220 -26.686 1.00 52.66 88 ASN A C 1
ATOM 692 O O . ASN A 1 88 ? 12.093 -3.470 -26.364 1.00 52.66 88 ASN A O 1
ATOM 696 N N . ASN A 1 89 ? 13.968 -4.589 -25.827 1.00 60.97 89 ASN A N 1
ATOM 697 C CA . ASN A 1 89 ? 14.088 -4.120 -24.447 1.00 60.97 89 ASN A CA 1
ATOM 698 C C . ASN A 1 89 ? 14.257 -2.591 -24.427 1.00 60.97 89 ASN A C 1
ATOM 700 O O . ASN A 1 89 ? 15.375 -2.076 -24.457 1.00 60.97 89 ASN A O 1
ATOM 704 N N . THR A 1 90 ? 13.151 -1.844 -24.387 1.00 64.94 90 THR A N 1
ATOM 705 C CA . THR A 1 90 ? 13.187 -0.392 -24.209 1.00 64.94 90 THR A CA 1
ATOM 706 C C . THR A 1 90 ? 13.709 -0.118 -22.807 1.00 64.94 90 THR A C 1
ATOM 708 O O . THR A 1 90 ? 12.976 -0.209 -21.816 1.00 64.94 90 THR A O 1
ATOM 711 N N . LYS A 1 91 ? 15.014 0.142 -22.726 1.00 73.69 91 LYS A N 1
ATOM 712 C CA . LYS A 1 91 ? 15.713 0.536 -21.509 1.00 73.69 91 LYS A CA 1
ATOM 713 C C . LYS A 1 91 ? 14.990 1.738 -20.908 1.00 73.69 91 LYS A C 1
ATOM 715 O O . LYS A 1 91 ? 14.806 2.752 -21.575 1.00 73.69 91 LYS A O 1
ATOM 720 N N . LEU A 1 92 ? 14.576 1.612 -19.652 1.00 81.69 92 LEU A N 1
ATOM 721 C CA . LEU A 1 92 ? 13.957 2.719 -18.935 1.00 81.69 92 LEU A CA 1
ATOM 722 C C . LEU A 1 92 ? 14.985 3.837 -18.759 1.00 81.69 92 LEU A C 1
ATOM 724 O O . LEU A 1 92 ? 16.125 3.578 -18.359 1.00 81.69 92 LEU A O 1
ATOM 728 N N . ASN A 1 93 ? 14.583 5.068 -19.065 1.00 86.88 93 ASN A N 1
ATOM 729 C CA . ASN A 1 93 ? 15.423 6.231 -18.809 1.00 86.88 93 ASN A CA 1
ATOM 730 C C . ASN A 1 93 ? 15.495 6.518 -17.292 1.00 86.88 93 ASN A C 1
ATOM 732 O O . ASN A 1 93 ? 14.769 5.924 -16.488 1.00 86.88 93 ASN A O 1
ATOM 736 N N . ASN A 1 94 ? 16.393 7.416 -16.882 1.00 87.75 94 ASN A N 1
ATOM 737 C CA . ASN A 1 94 ? 16.589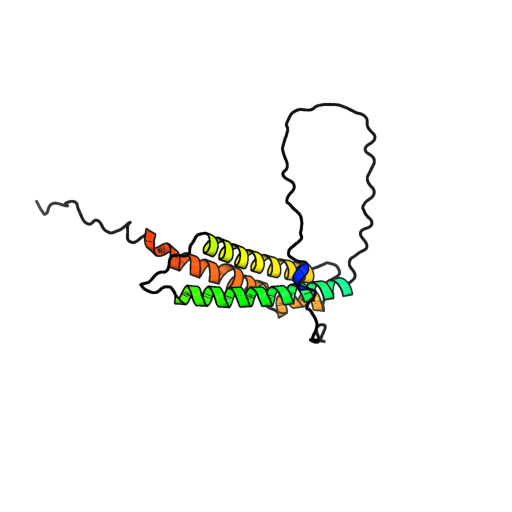 7.711 -15.461 1.00 87.75 94 ASN A CA 1
ATOM 738 C C . ASN A 1 94 ? 15.319 8.281 -14.801 1.00 87.75 94 ASN A C 1
ATOM 740 O O . ASN A 1 94 ? 14.948 7.857 -13.712 1.00 87.75 94 ASN A O 1
ATOM 744 N N . GLU A 1 95 ? 14.607 9.186 -15.471 1.00 91.94 95 GLU A N 1
ATOM 745 C CA . GLU A 1 95 ? 13.374 9.797 -14.950 1.00 91.94 95 GLU A CA 1
ATOM 746 C C . GLU A 1 95 ? 12.267 8.761 -14.724 1.00 91.94 95 GLU A C 1
ATOM 748 O O . GLU A 1 95 ? 11.601 8.751 -13.693 1.00 91.94 95 GLU A O 1
ATOM 753 N N . GLN A 1 96 ? 12.114 7.831 -15.661 1.00 90.56 96 GLN A N 1
ATOM 754 C CA . GLN A 1 96 ? 11.181 6.716 -15.598 1.00 90.56 96 GLN A CA 1
ATOM 755 C C . GLN A 1 96 ? 11.509 5.758 -14.450 1.00 90.56 96 GLN A C 1
ATOM 757 O O . GLN A 1 96 ? 10.587 5.221 -13.834 1.00 90.56 96 GLN A O 1
ATOM 762 N N . TRP A 1 97 ? 12.794 5.532 -14.165 1.00 91.75 97 TRP A N 1
ATOM 763 C CA . TRP A 1 97 ? 13.228 4.768 -12.996 1.00 91.75 97 TRP A CA 1
ATOM 764 C C . TRP A 1 97 ? 12.921 5.497 -11.692 1.00 91.75 97 TRP A C 1
ATOM 766 O O . TRP A 1 97 ? 12.354 4.891 -10.786 1.00 91.75 97 TRP A O 1
ATOM 776 N N . GLN A 1 98 ? 13.233 6.792 -11.608 1.00 94.69 98 GLN A N 1
ATOM 777 C CA . GLN A 1 98 ? 12.923 7.603 -10.429 1.00 94.69 98 GLN A CA 1
ATOM 778 C C . GLN A 1 98 ? 11.417 7.655 -10.164 1.00 94.69 98 GLN A C 1
ATOM 780 O O . GLN A 1 98 ? 10.991 7.468 -9.028 1.00 94.69 98 GLN A O 1
ATOM 785 N N . ALA A 1 99 ? 10.600 7.820 -11.208 1.00 94.38 99 ALA A N 1
ATOM 786 C CA . ALA A 1 99 ? 9.146 7.801 -11.098 1.00 94.38 99 ALA A CA 1
ATOM 787 C C . ALA A 1 99 ? 8.619 6.447 -10.596 1.00 94.38 99 ALA A C 1
ATOM 789 O O . ALA A 1 99 ? 7.729 6.413 -9.749 1.00 94.38 99 ALA A O 1
ATOM 790 N N . LEU A 1 100 ? 9.186 5.331 -11.070 1.00 93.56 100 LEU A N 1
ATOM 791 C CA . LEU A 1 100 ? 8.808 3.991 -10.615 1.00 93.56 100 LEU A CA 1
ATOM 792 C C . LEU A 1 100 ? 9.188 3.765 -9.143 1.00 93.56 100 LEU A C 1
ATOM 794 O O . LEU A 1 100 ? 8.364 3.304 -8.356 1.00 93.56 100 LEU A O 1
ATOM 798 N N . ILE A 1 101 ? 10.406 4.145 -8.748 1.00 94.19 101 ILE A N 1
ATOM 799 C CA . ILE A 1 101 ? 10.864 4.069 -7.353 1.00 94.19 101 ILE A CA 1
ATOM 800 C C . ILE A 1 101 ? 9.984 4.940 -6.452 1.00 94.19 101 ILE A C 1
ATOM 802 O O . ILE A 1 101 ? 9.560 4.490 -5.387 1.00 94.19 101 ILE A O 1
ATOM 806 N N . ALA A 1 102 ? 9.684 6.171 -6.876 1.00 96.88 102 ALA A N 1
ATOM 807 C CA . ALA A 1 102 ? 8.815 7.081 -6.142 1.00 96.88 102 ALA A CA 1
ATOM 808 C C . ALA A 1 102 ? 7.414 6.485 -5.960 1.00 96.88 102 ALA A C 1
ATOM 810 O O . ALA A 1 102 ? 6.898 6.491 -4.846 1.00 96.88 102 ALA A O 1
ATOM 811 N N . LEU A 1 103 ? 6.843 5.894 -7.014 1.00 96.81 103 LEU A N 1
ATOM 812 C CA . LEU A 1 103 ? 5.537 5.244 -6.971 1.00 96.81 103 LEU A CA 1
ATOM 813 C C . LEU A 1 103 ? 5.500 4.089 -5.952 1.00 96.81 103 LEU A C 1
ATOM 815 O O . LEU A 1 103 ? 4.633 4.074 -5.078 1.00 96.81 103 LEU A O 1
ATOM 819 N N . HIS A 1 104 ? 6.466 3.164 -5.998 1.00 96.94 104 HIS A N 1
ATOM 820 C CA . HIS A 1 104 ? 6.545 2.067 -5.022 1.00 96.94 104 HIS A CA 1
ATOM 821 C C . HIS A 1 104 ? 6.799 2.565 -3.598 1.00 96.94 104 HIS A C 1
ATOM 823 O O . HIS A 1 104 ? 6.204 2.058 -2.646 1.00 96.94 104 HIS A O 1
ATOM 829 N N . ARG A 1 105 ? 7.640 3.591 -3.428 1.00 97.12 105 ARG A N 1
ATOM 830 C CA . ARG A 1 105 ? 7.860 4.225 -2.124 1.00 97.12 105 ARG A CA 1
ATOM 831 C C . ARG A 1 105 ? 6.557 4.793 -1.563 1.00 97.12 105 ARG A C 1
ATOM 833 O O . ARG A 1 105 ? 6.270 4.566 -0.389 1.00 97.12 105 ARG A O 1
ATOM 840 N N . THR A 1 106 ? 5.764 5.480 -2.383 1.00 97.44 106 THR A N 1
ATOM 841 C CA . THR A 1 106 ? 4.446 5.987 -1.983 1.00 97.44 106 THR A CA 1
ATOM 842 C C . THR A 1 106 ? 3.503 4.844 -1.607 1.00 97.44 106 THR A C 1
ATOM 844 O O . THR A 1 106 ? 2.869 4.917 -0.559 1.00 97.44 106 THR A O 1
ATOM 847 N N . LEU A 1 107 ? 3.459 3.750 -2.377 1.00 97.00 107 LEU A N 1
ATOM 848 C CA . LEU A 1 107 ? 2.627 2.587 -2.045 1.00 97.00 107 LEU A CA 1
ATOM 849 C C . LEU A 1 107 ? 2.954 2.022 -0.652 1.00 97.00 107 LEU A C 1
ATOM 851 O O . LEU A 1 107 ? 2.062 1.774 0.162 1.00 97.00 107 LEU A O 1
ATOM 855 N N . LEU A 1 108 ? 4.244 1.853 -0.351 1.00 97.19 108 LEU A N 1
ATOM 856 C CA . LEU A 1 108 ? 4.698 1.366 0.954 1.00 97.19 108 LEU A CA 1
ATOM 857 C C . LEU A 1 108 ? 4.349 2.343 2.086 1.00 97.19 108 LEU A C 1
ATOM 859 O O . LEU A 1 108 ? 3.952 1.908 3.170 1.00 97.19 108 LEU A O 1
ATOM 863 N N . GLN A 1 109 ? 4.453 3.651 1.835 1.00 96.12 109 GLN A N 1
ATOM 864 C CA . GLN A 1 109 ? 4.074 4.689 2.796 1.00 96.12 109 GLN A CA 1
ATOM 865 C C . GLN A 1 109 ? 2.577 4.662 3.113 1.00 96.12 109 GLN A C 1
ATOM 867 O O . GLN A 1 109 ? 2.221 4.717 4.288 1.00 96.12 109 GLN A O 1
ATOM 872 N N . GLU A 1 110 ? 1.711 4.519 2.110 1.00 95.31 110 GLU A N 1
ATOM 873 C CA . GLU A 1 110 ? 0.260 4.428 2.313 1.00 95.31 110 GLU A CA 1
ATOM 874 C C . GLU A 1 110 ? -0.124 3.152 3.079 1.00 95.31 110 GLU A C 1
ATOM 876 O O . GLU A 1 110 ? -0.908 3.202 4.031 1.00 95.31 110 GLU A O 1
ATOM 881 N N . HIS A 1 111 ? 0.486 2.004 2.753 1.00 96.62 111 HIS A N 1
ATOM 882 C CA . HIS A 1 111 ? 0.263 0.767 3.509 1.00 96.62 111 HIS A CA 1
ATOM 883 C C . HIS A 1 111 ? 0.671 0.914 4.981 1.00 96.62 111 HIS A C 1
ATOM 885 O O . HIS A 1 111 ? -0.076 0.508 5.876 1.00 96.62 111 HIS A O 1
ATOM 891 N N . HIS A 1 112 ? 1.847 1.494 5.235 1.00 94.44 112 HIS A N 1
ATOM 892 C CA . HIS A 1 112 ? 2.333 1.745 6.589 1.00 94.44 112 HIS A CA 1
ATOM 893 C C . HIS A 1 112 ? 1.442 2.749 7.332 1.00 94.44 112 HIS A C 1
ATOM 895 O O . HIS A 1 112 ? 1.078 2.513 8.484 1.00 94.44 112 HIS A O 1
ATOM 901 N N . GLY A 1 113 ? 1.024 3.827 6.663 1.00 95.12 113 GLY A N 1
ATOM 902 C CA . GLY A 1 113 ? 0.100 4.819 7.205 1.00 95.12 113 GLY A CA 1
ATOM 903 C C . GLY A 1 113 ? -1.227 4.195 7.629 1.00 95.12 113 GLY A C 1
ATOM 904 O O . GLY A 1 113 ? -1.699 4.449 8.738 1.00 95.12 113 GLY A O 1
ATOM 905 N N . PHE A 1 114 ? -1.793 3.314 6.799 1.00 96.25 114 PHE A N 1
ATOM 906 C CA . PHE A 1 114 ? -3.039 2.624 7.125 1.00 96.25 114 PHE A CA 1
ATOM 907 C C . PHE A 1 114 ? -2.861 1.680 8.317 1.00 96.25 114 PHE A C 1
ATOM 909 O O . PHE A 1 114 ? -3.703 1.652 9.215 1.00 96.25 114 PHE A O 1
ATOM 916 N N . PHE A 1 115 ? -1.749 0.938 8.361 1.00 94.50 115 PHE A N 1
ATOM 917 C CA . PHE A 1 115 ? -1.438 0.063 9.488 1.00 94.50 115 PHE A CA 1
ATOM 918 C C . PHE A 1 115 ? -1.328 0.858 10.797 1.00 94.50 115 PHE A C 1
ATOM 920 O O . PHE A 1 115 ? -2.012 0.525 11.765 1.00 94.50 115 PHE A O 1
ATOM 927 N N . LEU A 1 116 ? -0.573 1.962 10.814 1.00 93.88 116 LEU A N 1
ATOM 928 C CA . LEU A 1 116 ? -0.455 2.830 11.990 1.00 93.88 116 LEU A CA 1
ATOM 929 C C . LEU A 1 116 ? -1.798 3.434 12.419 1.00 93.88 116 LEU A C 1
ATOM 931 O O . LEU A 1 116 ? -2.100 3.460 13.610 1.00 93.88 116 LEU A O 1
ATOM 935 N N . ALA A 1 117 ? -2.623 3.882 11.469 1.00 94.38 117 ALA A N 1
ATOM 936 C CA . ALA A 1 117 ? -3.952 4.409 11.772 1.00 94.38 117 ALA A CA 1
ATOM 937 C C . ALA A 1 117 ? -4.864 3.329 12.378 1.00 94.38 117 ALA A C 1
ATOM 939 O O . ALA A 1 117 ? -5.574 3.585 13.351 1.00 94.38 117 ALA A O 1
ATOM 940 N N . SER A 1 118 ? -4.812 2.105 11.845 1.00 94.50 118 SER A N 1
ATOM 941 C CA . SER A 1 118 ? -5.607 0.986 12.355 1.00 94.50 118 SER A CA 1
ATOM 942 C C . SER A 1 118 ? -5.189 0.552 13.761 1.00 94.50 118 SER A C 1
ATOM 944 O O . SER A 1 118 ? -6.053 0.242 14.575 1.00 94.50 118 SER A O 1
ATOM 946 N N . GLN A 1 119 ? -3.890 0.601 14.070 1.00 93.25 119 GLN A N 1
ATOM 947 C CA . GLN A 1 119 ? -3.309 0.161 15.342 1.00 93.25 119 GLN A CA 1
ATOM 948 C C . GLN A 1 119 ? -3.176 1.285 16.381 1.00 93.25 119 GLN A C 1
ATOM 950 O O . GLN A 1 119 ? -2.601 1.074 17.448 1.00 93.25 119 GLN A O 1
ATOM 955 N N . HIS A 1 120 ? -3.707 2.474 16.096 1.00 92.38 120 HIS A N 1
ATOM 956 C CA . HIS A 1 120 ? -3.648 3.617 17.000 1.00 92.38 120 HIS A CA 1
ATOM 957 C C . HIS A 1 120 ? -4.316 3.301 18.362 1.00 92.38 120 HIS A C 1
ATOM 959 O O . HIS A 1 120 ? -5.348 2.623 18.386 1.00 92.38 120 HIS A O 1
ATOM 965 N N . PRO A 1 121 ? -3.811 3.817 19.503 1.00 90.88 121 PRO A N 1
ATOM 966 C CA . PRO A 1 121 ? -4.389 3.540 20.826 1.00 90.88 121 PRO A CA 1
ATOM 967 C C . PRO A 1 121 ? -5.891 3.855 20.926 1.00 90.88 121 PRO A C 1
ATOM 969 O O . PRO A 1 121 ? -6.668 3.046 21.428 1.00 90.88 121 PRO A O 1
ATOM 972 N N . SER A 1 122 ? -6.319 4.985 20.353 1.00 90.31 122 SER A N 1
ATOM 973 C CA . SER A 1 122 ? -7.732 5.403 20.283 1.00 90.31 122 SER A CA 1
ATOM 974 C C . SER A 1 122 ? -8.561 4.693 19.199 1.00 90.31 122 SER A C 1
ATOM 976 O O . SER A 1 122 ? -9.704 5.077 18.957 1.00 90.31 122 SER A O 1
ATOM 978 N N . ALA A 1 123 ? -8.002 3.711 18.482 1.00 92.56 123 ALA A N 1
ATOM 979 C CA . ALA A 1 123 ? -8.735 2.970 17.462 1.00 92.56 123 ALA A CA 1
ATOM 980 C C . ALA A 1 123 ? -9.804 2.077 18.095 1.00 92.56 123 ALA A C 1
ATOM 982 O O . ALA A 1 123 ? -9.579 1.413 19.110 1.00 92.56 123 ALA A O 1
ATOM 983 N N . SER A 1 124 ? -10.967 2.000 17.451 1.00 93.94 124 SER A N 1
ATOM 984 C CA . SER A 1 124 ? -11.980 1.027 17.845 1.00 93.94 124 SER A CA 1
ATOM 985 C C . SER A 1 124 ? -11.504 -0.401 17.534 1.00 93.94 124 SER A C 1
ATOM 987 O O . SER A 1 124 ? -10.711 -0.608 16.608 1.00 93.94 124 SER A O 1
ATOM 989 N N . PRO A 1 125 ? -12.015 -1.430 18.238 1.00 94.00 125 PRO A N 1
ATOM 990 C CA . PRO A 1 125 ? -11.713 -2.821 17.903 1.00 94.00 125 PRO A CA 1
ATOM 991 C C . PRO A 1 125 ? -12.045 -3.180 16.447 1.00 94.00 125 PRO A C 1
ATOM 993 O O . PRO A 1 125 ? -11.339 -3.975 15.834 1.00 94.00 125 PRO A O 1
ATOM 996 N N . ALA A 1 126 ? -13.100 -2.585 15.880 1.00 94.06 126 ALA A N 1
ATOM 997 C CA . ALA A 1 126 ? -13.465 -2.785 14.481 1.00 94.06 126 ALA A CA 1
ATOM 998 C C . ALA A 1 126 ? -12.410 -2.212 13.522 1.00 94.06 126 ALA A C 1
ATOM 1000 O O . ALA A 1 126 ? -12.043 -2.892 12.566 1.00 94.06 126 ALA A O 1
ATOM 1001 N N . LEU A 1 127 ? -11.889 -1.011 13.805 1.00 94.19 127 LEU A N 1
ATOM 1002 C CA . LEU A 1 127 ? -10.849 -0.366 13.002 1.00 94.19 127 LEU A CA 1
ATOM 1003 C C . LEU A 1 127 ? -9.525 -1.147 13.048 1.00 94.19 127 LEU A C 1
ATOM 1005 O O . LEU A 1 127 ? -8.950 -1.408 11.994 1.00 94.19 127 LEU A O 1
ATOM 1009 N N . ARG A 1 128 ? -9.098 -1.616 14.231 1.00 95.31 128 ARG A N 1
ATOM 1010 C CA . ARG A 1 128 ? -7.909 -2.484 14.389 1.00 95.31 128 ARG A CA 1
ATOM 1011 C C . ARG A 1 128 ? -7.971 -3.735 13.510 1.00 95.31 128 ARG A C 1
ATOM 1013 O O . ARG A 1 128 ? -6.997 -4.112 12.863 1.00 95.31 128 ARG A O 1
ATOM 1020 N N . ARG A 1 129 ? -9.145 -4.370 13.422 1.00 96.12 129 ARG A N 1
ATOM 1021 C CA . ARG A 1 129 ? -9.331 -5.576 12.597 1.00 96.12 129 ARG A CA 1
ATOM 1022 C C . ARG A 1 129 ? -9.223 -5.313 11.094 1.00 96.12 129 ARG A C 1
ATOM 1024 O O . ARG A 1 129 ? -8.973 -6.265 10.356 1.00 96.12 129 ARG A O 1
ATOM 1031 N N . LEU A 1 130 ? -9.379 -4.072 10.620 1.00 95.50 130 LEU A N 1
ATOM 1032 C CA . LEU A 1 130 ? -9.349 -3.777 9.183 1.00 95.50 130 LEU A CA 1
ATOM 1033 C C . LEU A 1 130 ? -7.992 -4.073 8.540 1.00 95.50 130 LEU A C 1
ATOM 1035 O O . LEU A 1 130 ? -7.969 -4.542 7.406 1.00 95.50 130 LEU A O 1
ATOM 1039 N N . ALA A 1 131 ? -6.875 -3.888 9.249 1.00 94.12 131 ALA A N 1
ATOM 1040 C CA . ALA A 1 131 ? -5.556 -4.230 8.710 1.00 94.12 131 ALA A CA 1
ATOM 1041 C C . ALA A 1 131 ? -5.439 -5.716 8.344 1.00 94.12 131 ALA A C 1
ATOM 1043 O O . ALA A 1 131 ? -4.911 -6.060 7.285 1.00 94.12 131 ALA A O 1
ATOM 1044 N N . SER A 1 132 ? -5.986 -6.588 9.194 1.00 94.94 132 SER A N 1
ATOM 1045 C CA . SER A 1 132 ? -6.043 -8.028 8.927 1.00 94.94 132 SER A CA 1
ATOM 1046 C C . SER A 1 132 ? -7.116 -8.363 7.890 1.00 94.94 132 SER A C 1
ATOM 1048 O O . SER A 1 132 ? -6.833 -9.080 6.935 1.00 94.94 132 SER A O 1
ATOM 1050 N N . LYS A 1 133 ? -8.323 -7.790 8.016 1.00 96.19 133 LYS A N 1
ATOM 1051 C CA . LYS A 1 133 ? -9.449 -8.014 7.089 1.00 96.19 133 LYS A CA 1
ATOM 1052 C C . LYS A 1 133 ? -9.094 -7.660 5.643 1.00 96.19 133 LYS A C 1
ATOM 1054 O O . LYS A 1 133 ? -9.470 -8.381 4.729 1.00 96.19 133 LYS A O 1
ATOM 1059 N N . TYR A 1 134 ? -8.365 -6.567 5.433 1.00 95.75 134 TYR A N 1
ATOM 1060 C CA . TYR A 1 134 ? -7.916 -6.127 4.110 1.00 95.75 134 TYR A CA 1
ATOM 1061 C C . TYR A 1 134 ? -6.556 -6.705 3.706 1.00 95.75 134 TYR A C 1
ATOM 1063 O O . TYR A 1 134 ? -5.991 -6.270 2.702 1.00 95.75 134 TYR A O 1
ATOM 1071 N N . ALA A 1 135 ? -6.028 -7.664 4.477 1.00 96.00 135 ALA A N 1
ATOM 1072 C CA . ALA A 1 135 ? -4.768 -8.355 4.223 1.00 96.00 135 ALA A CA 1
ATOM 1073 C C . ALA A 1 135 ? -3.602 -7.397 3.913 1.00 96.00 135 ALA A C 1
ATOM 1075 O O . ALA A 1 135 ? -2.802 -7.648 3.008 1.00 96.00 135 ALA A O 1
ATOM 1076 N N . ILE A 1 136 ? -3.511 -6.287 4.655 1.00 95.44 136 ILE A N 1
ATOM 1077 C CA . ILE A 1 136 ? -2.564 -5.193 4.387 1.00 95.44 136 ILE A CA 1
ATOM 1078 C C . ILE A 1 136 ? -1.109 -5.680 4.322 1.00 95.44 136 ILE A C 1
ATOM 1080 O O . ILE A 1 136 ? -0.442 -5.334 3.347 1.00 95.44 136 ILE A O 1
ATOM 1084 N N . PRO A 1 137 ? -0.614 -6.532 5.246 1.00 93.38 137 PRO A N 1
ATOM 1085 C CA . PRO A 1 137 ? 0.757 -7.041 5.158 1.00 93.38 137 PRO A CA 1
ATOM 1086 C C . PRO A 1 137 ? 1.004 -7.880 3.896 1.00 93.38 137 PRO A C 1
ATOM 1088 O O . PRO A 1 137 ? 2.016 -7.716 3.217 1.00 93.38 137 PRO A O 1
ATOM 1091 N N . ALA A 1 138 ? 0.055 -8.748 3.532 1.00 96.69 138 ALA A N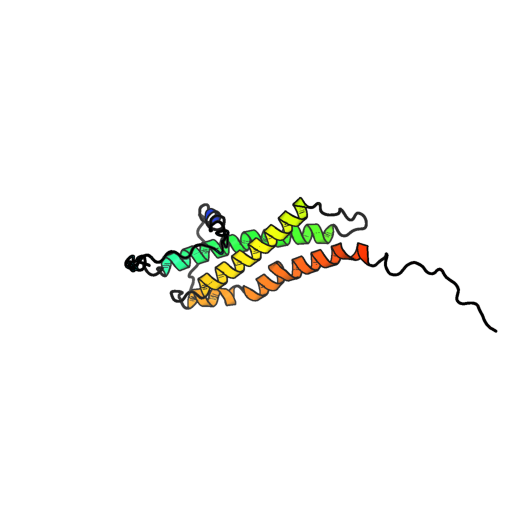 1
ATOM 1092 C CA . ALA A 1 138 ? 0.187 -9.602 2.355 1.00 96.69 138 ALA A CA 1
ATOM 1093 C C . ALA A 1 138 ? 0.130 -8.797 1.044 1.00 96.69 138 ALA A C 1
ATOM 1095 O O . ALA A 1 138 ? 0.843 -9.116 0.092 1.00 96.69 138 ALA A O 1
ATOM 1096 N N . ARG A 1 139 ? -0.700 -7.746 0.986 1.00 96.31 139 ARG A N 1
ATOM 1097 C CA . ARG A 1 139 ? -0.767 -6.818 -0.155 1.00 96.31 139 ARG A CA 1
ATOM 1098 C C . ARG A 1 139 ? 0.505 -5.985 -0.291 1.00 96.31 139 ARG A C 1
ATOM 1100 O O . ARG A 1 139 ? 1.066 -5.955 -1.382 1.00 96.31 139 ARG A O 1
ATOM 1107 N N . MET A 1 140 ? 1.012 -5.432 0.814 1.00 96.56 140 MET A N 1
ATOM 1108 C CA . MET A 1 140 ? 2.284 -4.702 0.845 1.00 96.56 140 MET A CA 1
ATOM 1109 C C . MET A 1 140 ? 3.424 -5.559 0.289 1.00 96.56 140 MET A C 1
ATOM 1111 O O . MET A 1 140 ? 4.201 -5.094 -0.542 1.00 96.56 140 MET A O 1
ATOM 1115 N N . TRP A 1 141 ? 3.492 -6.831 0.688 1.00 96.44 141 TRP A N 1
ATOM 1116 C CA . TRP A 1 141 ? 4.482 -7.748 0.138 1.00 96.44 141 TRP A CA 1
ATOM 1117 C C . TRP A 1 141 ? 4.297 -7.963 -1.367 1.00 96.44 141 TRP A C 1
ATOM 1119 O O . TRP A 1 141 ? 5.234 -7.749 -2.131 1.00 96.44 141 TRP A O 1
ATOM 1129 N N . ARG A 1 142 ? 3.098 -8.363 -1.811 1.00 96.19 142 ARG A N 1
ATOM 1130 C CA . ARG A 1 142 ? 2.853 -8.730 -3.216 1.00 96.19 142 ARG A CA 1
ATOM 1131 C C . ARG A 1 142 ? 3.013 -7.556 -4.185 1.00 96.19 142 ARG A C 1
ATOM 1133 O O . ARG A 1 142 ? 3.704 -7.718 -5.186 1.00 96.19 142 ARG A O 1
ATOM 1140 N N . GLN A 1 143 ? 2.382 -6.422 -3.883 1.00 93.88 143 GLN A N 1
ATOM 1141 C CA . GLN A 1 143 ? 2.290 -5.266 -4.787 1.00 93.88 143 GLN A CA 1
ATOM 1142 C C . GLN A 1 143 ? 3.338 -4.188 -4.491 1.00 93.88 143 GLN A C 1
ATOM 1144 O O . GLN A 1 143 ? 3.748 -3.452 -5.380 1.00 93.88 143 GLN A O 1
ATOM 1149 N N . GLY A 1 144 ? 3.777 -4.067 -3.237 1.00 92.25 144 GLY A N 1
ATOM 1150 C CA . GLY A 1 144 ? 4.758 -3.057 -2.842 1.00 92.25 144 GLY A CA 1
ATOM 1151 C C . GLY A 1 144 ? 6.198 -3.488 -3.091 1.00 92.25 144 GLY A C 1
ATOM 1152 O O . GLY A 1 144 ? 7.004 -2.677 -3.541 1.00 92.25 144 GLY A O 1
ATOM 1153 N N . ILE A 1 145 ? 6.521 -4.752 -2.798 1.00 94.12 145 ILE A N 1
ATOM 1154 C CA . ILE A 1 145 ? 7.907 -5.243 -2.761 1.00 94.12 145 ILE A CA 1
ATOM 1155 C C . ILE A 1 145 ? 8.161 -6.260 -3.872 1.00 94.12 145 ILE A C 1
ATOM 1157 O O . ILE A 1 145 ? 9.049 -6.081 -4.703 1.00 94.12 145 ILE A O 1
ATOM 1161 N N . HIS A 1 146 ? 7.394 -7.347 -3.894 1.00 95.19 146 HIS A N 1
ATOM 1162 C CA . HIS A 1 146 ? 7.689 -8.499 -4.734 1.00 95.19 146 HIS A CA 1
ATOM 1163 C C . HIS A 1 146 ? 7.546 -8.195 -6.233 1.00 95.19 146 HIS A C 1
ATOM 1165 O O . HIS A 1 146 ? 8.413 -8.593 -7.013 1.00 95.19 146 HIS A O 1
ATOM 1171 N N . SER A 1 147 ? 6.496 -7.477 -6.654 1.00 92.00 147 SER A N 1
ATOM 1172 C CA . SER A 1 147 ? 6.323 -7.073 -8.059 1.00 92.00 147 SER A CA 1
ATOM 1173 C C . SER A 1 147 ? 7.485 -6.202 -8.552 1.00 92.00 147 SER A C 1
ATOM 1175 O O . SER A 1 147 ? 8.040 -6.467 -9.622 1.00 92.00 147 SER A O 1
ATOM 1177 N N . PHE A 1 148 ? 7.934 -5.256 -7.723 1.00 92.94 148 PHE A N 1
ATOM 1178 C CA . PHE A 1 148 ? 9.058 -4.378 -8.028 1.00 92.94 148 PHE A CA 1
ATOM 1179 C C . PHE A 1 148 ? 10.380 -5.144 -8.135 1.00 92.94 148 PHE A C 1
ATOM 1181 O O . PHE A 1 148 ? 11.104 -4.999 -9.118 1.00 92.94 148 PHE A O 1
ATOM 1188 N N . LEU A 1 149 ? 10.678 -6.025 -7.172 1.00 91.88 149 LEU A N 1
ATOM 1189 C CA . LEU A 1 149 ? 11.873 -6.878 -7.219 1.00 91.88 149 LEU A CA 1
ATOM 1190 C C . LEU A 1 149 ? 11.875 -7.781 -8.454 1.00 91.88 149 LEU A C 1
ATOM 1192 O O . LEU A 1 149 ? 12.911 -7.957 -9.099 1.00 91.88 149 LEU A O 1
ATOM 1196 N N . LYS A 1 150 ? 10.710 -8.328 -8.818 1.00 90.56 150 LYS A N 1
ATOM 1197 C CA . LYS A 1 150 ? 10.554 -9.110 -10.044 1.00 90.56 150 LYS A CA 1
ATOM 1198 C C . LYS A 1 150 ? 10.895 -8.261 -11.268 1.00 90.56 150 LYS A C 1
ATOM 1200 O O . LYS A 1 150 ? 11.639 -8.739 -12.121 1.00 90.56 150 LYS A O 1
ATOM 1205 N N . LEU A 1 151 ? 10.405 -7.025 -11.354 1.00 87.31 151 LEU A N 1
ATOM 1206 C CA . LEU A 1 151 ? 10.726 -6.107 -12.448 1.00 87.31 151 LEU A CA 1
ATOM 1207 C C . LEU A 1 151 ? 12.229 -5.804 -12.506 1.00 87.31 151 LEU A C 1
ATOM 1209 O O . LEU A 1 151 ? 12.834 -5.930 -13.571 1.00 87.31 151 LEU A O 1
ATOM 1213 N N . LEU A 1 152 ? 12.848 -5.472 -11.367 1.00 86.62 152 LEU A N 1
ATOM 1214 C CA . LEU A 1 152 ? 14.287 -5.206 -11.276 1.00 86.62 152 LEU A CA 1
ATOM 1215 C C . LEU A 1 152 ? 15.113 -6.400 -11.770 1.00 86.62 152 LEU A C 1
ATOM 1217 O O . LEU A 1 152 ? 16.026 -6.226 -12.576 1.00 86.62 152 LEU A O 1
ATOM 1221 N N . ARG A 1 153 ? 14.744 -7.623 -11.369 1.00 85.75 153 ARG A N 1
ATOM 1222 C CA . ARG A 1 153 ? 15.432 -8.852 -11.786 1.00 85.75 153 ARG A CA 1
ATOM 1223 C C . ARG A 1 153 ? 15.415 -9.056 -13.300 1.00 85.75 153 ARG A C 1
ATOM 1225 O O . ARG A 1 153 ? 16.430 -9.457 -13.848 1.00 85.75 153 ARG A O 1
ATOM 1232 N N . HIS A 1 154 ? 14.301 -8.778 -13.981 1.00 80.50 154 HIS A N 1
ATOM 1233 C CA . HIS A 1 154 ? 14.198 -8.941 -15.441 1.00 80.50 154 HIS A CA 1
ATOM 1234 C C . HIS A 1 154 ? 14.967 -7.879 -16.232 1.00 80.50 154 HIS A C 1
ATOM 1236 O O . HIS A 1 154 ? 15.240 -8.078 -17.412 1.00 80.50 154 HIS A O 1
ATOM 1242 N N . ARG A 1 155 ? 15.322 -6.753 -15.606 1.00 75.94 155 ARG A N 1
ATOM 1243 C CA . ARG A 1 155 ? 16.116 -5.687 -16.235 1.00 75.94 155 ARG A CA 1
ATOM 1244 C C . ARG A 1 155 ? 17.610 -5.778 -15.897 1.00 75.94 155 ARG A C 1
ATOM 1246 O O . ARG A 1 155 ? 18.402 -5.070 -16.508 1.00 75.94 155 ARG A O 1
ATOM 1253 N N . LEU A 1 156 ? 17.989 -6.689 -14.998 1.00 70.62 156 LEU A N 1
ATOM 1254 C CA . LEU A 1 156 ? 19.373 -7.025 -14.666 1.00 70.62 156 LEU A CA 1
ATOM 1255 C C . LEU A 1 156 ? 20.118 -7.964 -15.657 1.00 70.62 156 LEU A C 1
ATOM 1257 O O . LEU A 1 156 ? 21.343 -7.877 -15.693 1.00 70.62 156 LEU A O 1
ATOM 1261 N N . PRO A 1 157 ? 19.494 -8.835 -16.489 1.00 59.00 157 PRO A N 1
ATOM 1262 C CA . PRO A 1 157 ? 20.219 -9.915 -17.168 1.00 59.00 157 PRO A CA 1
ATOM 1263 C C . PRO A 1 157 ? 21.108 -9.462 -18.341 1.00 59.00 157 PRO A C 1
ATOM 1265 O O . PRO A 1 157 ? 21.737 -10.295 -18.978 1.00 59.00 157 PRO A O 1
ATOM 1268 N N . ALA A 1 158 ? 21.257 -8.157 -18.589 1.00 52.81 158 ALA A N 1
ATOM 1269 C CA . ALA A 1 158 ? 22.244 -7.638 -19.536 1.00 52.81 158 ALA A CA 1
ATOM 1270 C C . ALA A 1 158 ? 23.691 -7.598 -18.990 1.00 52.81 158 ALA A C 1
ATOM 1272 O O . ALA A 1 158 ? 24.592 -7.244 -19.742 1.00 52.81 158 ALA A O 1
ATOM 1273 N N . SER A 1 159 ? 23.951 -7.934 -17.715 1.00 51.47 159 SER A N 1
ATOM 1274 C CA . SER A 1 159 ? 25.319 -7.909 -17.155 1.00 51.47 159 SER A CA 1
ATOM 1275 C C . SER A 1 159 ? 25.975 -9.282 -16.959 1.00 51.47 159 SER A C 1
ATOM 1277 O O . SER A 1 159 ? 27.122 -9.326 -16.526 1.00 51.47 159 SER A O 1
ATOM 1279 N N . LEU A 1 160 ? 25.282 -10.394 -17.239 1.00 51.03 160 LEU A N 1
ATOM 1280 C CA . LEU A 1 160 ? 25.802 -11.755 -17.000 1.00 51.03 160 LEU A CA 1
ATOM 1281 C C . LEU A 1 160 ? 26.232 -12.479 -18.286 1.00 51.03 160 LEU A C 1
ATOM 1283 O O . LEU A 1 160 ? 27.188 -13.248 -18.257 1.00 51.03 160 LEU A O 1
ATOM 1287 N N . GLU A 1 161 ? 25.619 -12.152 -19.426 1.00 51.97 161 GLU A N 1
ATOM 1288 C CA . GLU A 1 161 ? 26.019 -12.651 -20.756 1.00 51.97 161 GLU A CA 1
ATOM 1289 C C . GLU A 1 161 ? 27.427 -12.161 -21.177 1.00 51.97 161 GLU A C 1
ATOM 1291 O O . GLU A 1 161 ? 28.043 -12.730 -22.070 1.00 51.97 161 GLU A O 1
ATOM 1296 N N . HIS A 1 162 ? 27.980 -11.135 -20.512 1.00 53.09 162 HIS A N 1
ATOM 1297 C CA . HIS A 1 162 ? 29.365 -10.666 -20.702 1.00 53.09 162 HIS A CA 1
ATOM 1298 C C . HIS A 1 162 ? 30.390 -11.323 -19.761 1.00 53.09 162 HIS A C 1
ATOM 1300 O O . HIS A 1 162 ? 31.586 -11.109 -19.929 1.00 53.09 162 HIS A O 1
ATOM 1306 N N . ILE A 1 163 ? 29.949 -12.113 -18.773 1.00 55.31 163 ILE A N 1
ATOM 1307 C CA . ILE A 1 163 ? 30.837 -12.747 -17.781 1.00 55.31 163 ILE A CA 1
ATOM 1308 C C . ILE A 1 163 ? 31.217 -14.185 -18.189 1.00 55.31 163 ILE A C 1
ATOM 1310 O O . ILE A 1 163 ? 32.186 -14.721 -17.663 1.00 55.31 163 ILE A O 1
ATOM 1314 N N . TYR A 1 164 ? 30.530 -14.799 -19.165 1.00 52.47 164 TYR A N 1
ATOM 1315 C CA . TYR A 1 164 ? 30.762 -16.208 -19.530 1.00 52.47 164 TYR A CA 1
ATOM 1316 C C . TYR A 1 164 ? 30.993 -16.516 -21.019 1.00 52.47 164 TYR A C 1
ATOM 1318 O O . TYR A 1 164 ? 30.993 -17.689 -21.388 1.00 52.47 164 TYR A O 1
ATOM 1326 N N . ILE A 1 165 ? 31.267 -15.530 -21.882 1.00 52.16 165 ILE A N 1
ATOM 1327 C CA . ILE A 1 165 ? 31.661 -15.816 -23.276 1.00 52.16 165 ILE A CA 1
ATOM 1328 C C . ILE A 1 165 ? 32.995 -15.151 -23.623 1.00 52.16 165 ILE A C 1
ATOM 1330 O O . ILE A 1 165 ? 33.062 -14.133 -24.303 1.00 52.16 165 ILE A O 1
ATOM 1334 N N . SER A 1 166 ? 34.076 -15.805 -23.211 1.00 35.56 166 SER A N 1
ATOM 1335 C CA . SER A 1 166 ? 35.300 -15.874 -24.012 1.00 35.56 166 SER A CA 1
ATOM 1336 C C . SER A 1 166 ? 35.950 -17.250 -23.828 1.00 35.56 166 SER A C 1
ATOM 1338 O O . SER A 1 166 ? 36.770 -17.446 -22.933 1.00 35.56 166 SER A O 1
ATOM 1340 N N . PRO A 1 167 ? 35.608 -18.245 -24.669 1.00 53.19 167 PRO A N 1
ATOM 1341 C CA . PRO A 1 167 ? 36.382 -19.471 -24.763 1.00 53.19 167 PRO A CA 1
ATOM 1342 C C . PRO A 1 167 ? 37.611 -19.211 -25.641 1.00 53.19 167 PRO A C 1
ATOM 1344 O O . PRO A 1 167 ? 37.662 -19.667 -26.776 1.00 53.19 167 PRO A O 1
ATOM 1347 N N . THR A 1 168 ? 38.602 -18.464 -25.150 1.00 52.19 168 THR A N 1
ATOM 1348 C CA . THR A 1 168 ? 39.904 -18.365 -25.833 1.00 52.19 168 THR A CA 1
ATOM 1349 C C . THR A 1 168 ? 41.051 -18.135 -24.847 1.00 52.19 168 THR A C 1
ATOM 1351 O O . THR A 1 168 ? 41.467 -17.001 -24.628 1.00 52.19 168 THR A O 1
ATOM 1354 N N . SER A 1 169 ? 41.621 -19.213 -24.310 1.00 43.06 169 SER A N 1
ATOM 1355 C CA . SER A 1 169 ? 43.017 -19.555 -24.621 1.00 43.06 169 SER A CA 1
ATOM 1356 C C . SER A 1 169 ? 43.369 -20.963 -24.120 1.00 43.06 169 SER A C 1
ATOM 1358 O O . SER A 1 169 ? 43.346 -21.268 -22.935 1.00 43.06 169 SER A O 1
ATOM 1360 N N . SER A 1 170 ? 43.645 -21.824 -25.099 1.00 49.75 170 SER A N 1
ATOM 1361 C CA . SER A 1 170 ? 44.532 -22.990 -25.078 1.00 49.75 170 SER A CA 1
ATOM 1362 C C . SER A 1 170 ? 44.690 -23.788 -23.781 1.00 49.75 170 SER A C 1
ATOM 1364 O O . SER A 1 170 ? 45.572 -23.511 -22.972 1.00 49.75 170 SER A O 1
ATOM 1366 N N . VAL A 1 171 ? 43.986 -24.918 -23.706 1.00 52.12 171 VAL A N 1
ATOM 1367 C CA . VAL A 1 171 ? 44.556 -26.128 -23.096 1.00 52.12 171 VAL A CA 1
ATOM 1368 C C . VAL A 1 171 ? 45.164 -26.948 -24.238 1.00 52.12 171 VAL A C 1
ATOM 1370 O O . VAL A 1 171 ? 44.405 -27.398 -25.102 1.00 52.12 171 VAL A O 1
ATOM 1373 N N . PRO A 1 172 ? 46.496 -27.123 -24.324 1.00 51.50 172 PRO A N 1
ATOM 1374 C CA . PRO A 1 172 ? 47.069 -28.024 -25.305 1.00 51.50 172 PRO A CA 1
ATOM 1375 C C . PRO A 1 172 ? 46.765 -29.472 -24.931 1.00 51.50 172 PRO A C 1
ATOM 1377 O O . PRO A 1 172 ? 47.011 -29.938 -23.820 1.00 51.50 172 PRO A O 1
ATOM 1380 N N . LEU A 1 173 ? 46.200 -30.122 -25.934 1.00 49.59 173 LEU A N 1
ATOM 1381 C CA . LEU A 1 173 ? 46.071 -31.542 -26.190 1.00 49.59 173 LEU A CA 1
ATOM 1382 C C . LEU A 1 173 ? 47.308 -32.357 -25.744 1.00 49.59 173 LEU A C 1
ATOM 1384 O O . LEU A 1 173 ? 48.427 -32.003 -26.097 1.00 49.59 173 LEU A O 1
ATOM 1388 N N . TRP A 1 174 ? 47.055 -33.455 -25.024 1.00 41.62 174 TRP A N 1
ATOM 1389 C CA . TRP A 1 174 ? 47.848 -34.692 -24.915 1.00 41.62 174 TRP A CA 1
ATOM 1390 C C . TRP A 1 174 ? 49.348 -34.657 -25.294 1.00 41.62 174 TRP A C 1
ATOM 1392 O O . TRP A 1 174 ? 49.676 -34.744 -26.478 1.00 41.62 174 TRP A O 1
ATOM 1402 N N . GLN A 1 175 ? 50.229 -34.728 -24.284 1.00 42.59 175 GLN A N 1
ATOM 1403 C CA . GLN A 1 175 ? 51.391 -35.638 -24.251 1.00 42.59 175 GLN A CA 1
ATOM 1404 C C . GLN A 1 175 ? 51.919 -35.827 -22.826 1.00 42.59 175 GLN A C 1
ATOM 1406 O O . GLN A 1 175 ? 52.098 -34.807 -22.126 1.00 42.59 175 GLN A O 1
#